Protein AF-A0A4R8LKY5-F1 (afdb_monomer_lite)

Secondary structure (DSSP, 8-state):
-GGGGS-HHHHHHHT-SHHHHHHHHHHHHHHHHH-S-SSHHHHHHHHHHHHHHHHHHHHHS--SS--HHHHHHHHHHHHHHHHHHHHHT--

pLDDT: mean 89.27, std 9.4, range [47.56, 97.88]

Radius of gyration: 20.77 Å; chains: 1; bounding box: 42×28×60 Å

Foldseek 3Di:
DVLVPADPLQSVLVVDCVVVVVLVVVLVVVCVVVVDDPDPVSSVVVSVVVVVVVVCCLVVHPPPDDCPSVVVVVVVVVVVVVVVVVVVVVD

Structure (mmCIF, N/CA/C/O backbone):
data_AF-A0A4R8LKY5-F1
#
_entry.id   AF-A0A4R8LKY5-F1
#
loop_
_atom_site.group_PDB
_atom_site.id
_atom_site.type_symbol
_atom_site.label_atom_id
_atom_site.label_alt_id
_atom_site.label_comp_id
_atom_site.label_asym_id
_atom_site.label_entity_id
_atom_site.label_seq_id
_atom_site.pdbx_PDB_ins_code
_atom_site.Cartn_x
_atom_site.Cartn_y
_atom_site.Cartn_z
_atom_site.occupancy
_atom_site.B_iso_or_equiv
_atom_site.auth_seq_id
_atom_site.auth_comp_id
_atom_site.auth_asym_id
_atom_site.auth_atom_id
_atom_site.pdbx_PDB_model_num
ATOM 1 N N . THR A 1 1 ? -21.382 -7.994 2.804 1.00 59.88 1 THR A N 1
ATOM 2 C CA . THR A 1 1 ? -21.803 -7.042 3.864 1.00 59.88 1 THR A CA 1
ATOM 3 C C . THR A 1 1 ? -20.743 -6.791 4.941 1.00 59.88 1 THR A C 1
ATOM 5 O O . THR A 1 1 ? -20.844 -5.783 5.625 1.00 59.88 1 THR A O 1
ATOM 8 N N . ALA A 1 2 ? -19.690 -7.619 5.063 1.00 78.69 2 ALA A N 1
ATOM 9 C CA . ALA A 1 2 ? -18.668 -7.524 6.122 1.00 78.69 2 ALA A CA 1
ATOM 10 C C . ALA A 1 2 ? -17.936 -6.166 6.230 1.00 78.69 2 ALA A C 1
ATOM 12 O O . ALA A 1 2 ? -17.674 -5.699 7.331 1.00 78.69 2 ALA A O 1
ATOM 13 N N . VAL A 1 3 ? -17.669 -5.488 5.106 1.00 83.25 3 VAL A N 1
ATOM 14 C CA . VAL A 1 3 ? -16.988 -4.175 5.096 1.00 83.25 3 VAL A CA 1
ATOM 15 C C . VAL A 1 3 ? -17.822 -3.081 5.777 1.00 83.25 3 VAL A C 1
ATOM 17 O O . VAL A 1 3 ? -17.263 -2.135 6.324 1.00 83.25 3 VAL A O 1
ATOM 20 N N . LEU A 1 4 ? -19.156 -3.199 5.780 1.00 87.50 4 LEU A N 1
ATOM 21 C CA . LEU A 1 4 ? -20.036 -2.171 6.342 1.00 87.50 4 LEU A CA 1
ATOM 22 C C . LEU A 1 4 ? -19.997 -2.105 7.873 1.00 87.50 4 LEU A C 1
ATOM 24 O O . LEU A 1 4 ? -20.321 -1.056 8.417 1.00 87.50 4 LEU A O 1
ATOM 28 N N . GLY A 1 5 ? -19.573 -3.180 8.544 1.00 88.00 5 GLY A N 1
ATOM 29 C CA . GLY A 1 5 ? -19.411 -3.213 9.999 1.00 88.00 5 GLY A CA 1
ATOM 30 C C . GLY A 1 5 ? -18.099 -2.604 10.502 1.00 88.00 5 GLY A C 1
ATOM 31 O O . GLY A 1 5 ? -17.907 -2.511 11.708 1.00 88.00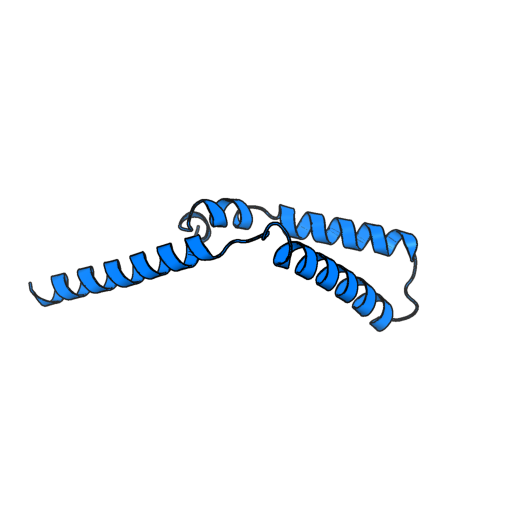 5 GLY A O 1
ATOM 32 N N . LEU A 1 6 ? -17.189 -2.207 9.605 1.00 90.06 6 LEU A N 1
ATOM 33 C CA . LEU A 1 6 ? -15.893 -1.642 9.979 1.00 90.06 6 LEU A CA 1
ATOM 34 C C . LEU A 1 6 ? -16.002 -0.165 10.396 1.00 90.06 6 LEU A C 1
ATOM 36 O O . LEU A 1 6 ? -16.887 0.548 9.912 1.00 90.06 6 LEU A O 1
ATOM 40 N N . PRO A 1 7 ? -15.049 0.338 11.204 1.00 91.50 7 PRO A N 1
ATOM 41 C CA . PRO A 1 7 ? -14.954 1.754 11.542 1.00 91.50 7 PRO A CA 1
ATOM 42 C C . PRO A 1 7 ? -14.918 2.648 10.309 1.00 91.50 7 PRO A C 1
ATOM 44 O O . PRO A 1 7 ? -14.261 2.335 9.312 1.00 91.50 7 PRO A O 1
ATOM 47 N N . GLU A 1 8 ? -15.559 3.812 10.409 1.00 88.88 8 GLU A N 1
ATOM 48 C CA . GLU A 1 8 ? -15.794 4.711 9.278 1.00 88.88 8 GLU A CA 1
ATOM 49 C C . GLU A 1 8 ? -14.528 5.057 8.485 1.00 88.88 8 GLU A C 1
ATOM 51 O O . GLU A 1 8 ? -14.527 5.012 7.253 1.00 88.88 8 GLU A O 1
ATOM 56 N N . LYS A 1 9 ? -13.427 5.351 9.190 1.00 88.00 9 LYS A N 1
ATOM 57 C CA . LYS A 1 9 ? -12.140 5.706 8.571 1.00 88.00 9 LYS A CA 1
ATOM 58 C C . LYS A 1 9 ? -11.618 4.609 7.633 1.00 88.00 9 LYS A C 1
ATOM 60 O O . LYS A 1 9 ? -11.097 4.921 6.566 1.00 88.00 9 LYS A O 1
ATOM 65 N N . ILE A 1 10 ? -11.794 3.343 8.002 1.00 90.94 10 ILE A N 1
ATOM 66 C CA . ILE A 1 10 ? -11.294 2.184 7.249 1.00 90.94 10 ILE A CA 1
ATOM 67 C C . ILE A 1 10 ? -12.305 1.741 6.205 1.00 90.94 10 ILE A C 1
ATOM 69 O O . ILE A 1 10 ? -11.950 1.496 5.053 1.00 90.94 10 ILE A O 1
ATOM 73 N N . ARG A 1 11 ? -13.586 1.736 6.576 1.00 91.88 11 ARG A N 1
ATOM 74 C CA . ARG A 1 11 ? -14.702 1.439 5.681 1.00 91.88 11 ARG A CA 1
ATOM 75 C C . ARG A 1 11 ? -14.673 2.310 4.428 1.00 91.88 11 ARG A C 1
ATOM 77 O O . ARG A 1 11 ? -14.822 1.784 3.331 1.00 91.88 11 ARG A O 1
ATOM 84 N N . ARG A 1 12 ? -14.424 3.620 4.563 1.00 89.50 12 ARG A N 1
ATOM 85 C CA . ARG A 1 12 ? -14.319 4.543 3.416 1.00 89.50 12 ARG A CA 1
ATOM 86 C C . ARG A 1 12 ? -13.237 4.141 2.416 1.00 89.50 12 ARG A C 1
ATOM 88 O O . ARG A 1 12 ? -13.443 4.315 1.222 1.00 89.50 12 ARG A O 1
ATOM 95 N N 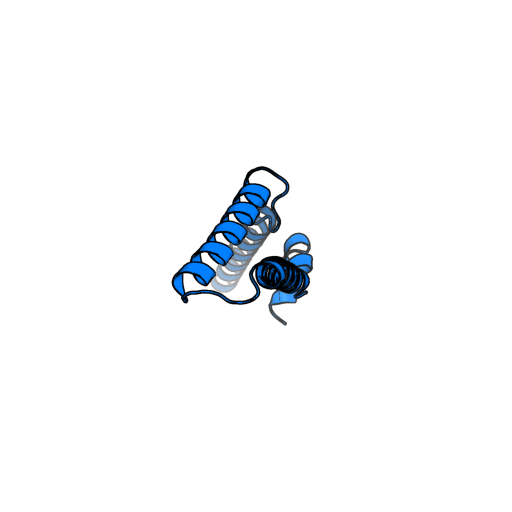. ARG A 1 13 ? -12.103 3.617 2.889 1.00 89.31 13 ARG A N 1
ATOM 96 C CA . ARG A 1 13 ? -10.992 3.185 2.028 1.00 89.31 13 ARG A CA 1
ATOM 97 C C . ARG A 1 13 ? -11.255 1.818 1.399 1.00 89.31 13 ARG A C 1
ATOM 99 O O . ARG A 1 13 ? -11.046 1.664 0.204 1.00 89.31 13 ARG A O 1
ATOM 106 N N . LEU A 1 14 ? -11.759 0.860 2.179 1.00 90.69 14 LEU A N 1
ATOM 107 C CA . LEU A 1 14 ? -11.966 -0.526 1.736 1.00 90.69 14 LEU A CA 1
ATOM 108 C C . LEU A 1 14 ? -13.252 -0.747 0.931 1.00 90.69 14 LEU A C 1
ATOM 110 O O . LEU A 1 14 ? -13.397 -1.768 0.269 1.00 90.69 14 LEU A O 1
ATOM 114 N N . ARG A 1 15 ? -14.203 0.191 0.976 1.00 91.00 15 ARG A N 1
ATOM 115 C CA . ARG A 1 15 ? -15.450 0.107 0.201 1.00 91.00 15 ARG A CA 1
ATOM 116 C C . ARG A 1 15 ? -15.234 0.300 -1.308 1.00 91.00 15 ARG A C 1
ATOM 118 O O . ARG A 1 15 ? -16.129 -0.036 -2.077 1.00 91.00 15 ARG A O 1
ATOM 125 N N . THR A 1 16 ? -14.099 0.853 -1.733 1.00 90.25 16 THR A N 1
ATOM 126 C CA . THR A 1 16 ? -13.826 1.210 -3.137 1.00 90.25 16 THR A CA 1
ATOM 127 C C . THR A 1 16 ? -12.539 0.572 -3.647 1.00 90.25 16 THR A C 1
ATOM 129 O O . THR A 1 16 ? -11.618 0.345 -2.867 1.00 90.25 16 THR A O 1
ATOM 132 N N . THR A 1 17 ? -12.426 0.392 -4.961 1.00 94.31 17 THR A N 1
ATOM 133 C CA . THR A 1 17 ? -11.226 -0.108 -5.656 1.00 94.31 17 THR A CA 1
ATOM 134 C C . THR A 1 17 ? -10.228 0.987 -6.050 1.00 94.31 17 THR A C 1
ATOM 136 O O . THR A 1 17 ? -9.145 0.675 -6.540 1.00 94.31 17 THR A O 1
ATOM 139 N N . ASN A 1 18 ? -10.520 2.257 -5.742 1.00 92.00 18 ASN A N 1
ATOM 140 C CA . ASN A 1 18 ? -9.733 3.439 -6.126 1.00 92.00 18 ASN A CA 1
ATOM 141 C C . ASN A 1 18 ? -8.227 3.364 -5.800 1.00 92.00 18 ASN A C 1
ATOM 143 O O . ASN A 1 18 ? -7.425 4.076 -6.404 1.00 92.00 18 ASN A O 1
ATOM 147 N N . GLY A 1 19 ? -7.830 2.610 -4.770 1.00 92.06 19 GLY A N 1
ATOM 148 C CA . GLY A 1 19 ? -6.417 2.402 -4.431 1.00 92.06 19 GLY A CA 1
ATOM 149 C C . GLY A 1 19 ? -5.706 1.513 -5.445 1.00 92.06 19 GLY A C 1
ATOM 150 O O . GLY A 1 19 ? -4.666 1.888 -5.978 1.00 92.06 19 GLY A O 1
ATOM 151 N N . VAL A 1 20 ? -6.316 0.366 -5.741 1.00 94.00 20 VAL A N 1
ATOM 152 C CA . VAL A 1 20 ? -5.809 -0.623 -6.699 1.00 94.00 20 VAL A CA 1
ATOM 153 C C . VAL A 1 20 ? -5.843 -0.066 -8.120 1.00 94.00 20 VAL A C 1
ATOM 155 O O . VAL A 1 20 ? -4.893 -0.251 -8.870 1.00 94.00 20 VAL A O 1
ATOM 158 N N . GLU A 1 21 ? -6.896 0.666 -8.480 1.00 96.81 21 GLU A N 1
ATOM 159 C CA . GLU A 1 21 ? -7.007 1.318 -9.790 1.00 96.81 21 GLU A CA 1
ATOM 160 C C . GLU A 1 21 ? -5.881 2.330 -10.014 1.00 96.81 21 GLU A C 1
ATOM 162 O O . GLU A 1 21 ? -5.186 2.241 -11.021 1.00 96.81 21 GLU A O 1
ATOM 167 N N . ARG A 1 22 ? -5.606 3.204 -9.035 1.00 95.06 22 ARG A N 1
ATOM 168 C CA . ARG A 1 22 ? -4.488 4.160 -9.110 1.00 95.06 22 ARG A CA 1
ATOM 169 C C . ARG A 1 22 ? -3.129 3.464 -9.214 1.00 95.06 22 ARG A C 1
ATOM 171 O O . ARG A 1 22 ? -2.268 3.918 -9.961 1.00 95.06 22 ARG A O 1
ATOM 178 N N . LEU A 1 23 ? -2.925 2.372 -8.472 1.00 95.69 23 LEU A N 1
ATOM 179 C CA . LEU A 1 23 ? -1.701 1.574 -8.581 1.00 95.69 23 LEU A CA 1
ATOM 180 C C . LEU A 1 23 ? -1.555 0.987 -9.993 1.00 95.69 23 LEU A C 1
ATOM 182 O O . LEU A 1 23 ? -0.497 1.110 -10.603 1.00 95.69 23 LEU A O 1
ATOM 186 N N . ASN A 1 24 ? -2.623 0.397 -10.532 1.00 96.88 24 ASN A N 1
ATOM 187 C CA . ASN A 1 24 ? -2.630 -0.168 -11.880 1.00 96.88 24 ASN A CA 1
ATOM 188 C C . ASN A 1 24 ? -2.385 0.900 -12.954 1.00 96.88 24 ASN A C 1
ATOM 190 O O . ASN A 1 24 ? -1.671 0.640 -13.921 1.00 96.88 24 ASN A O 1
ATOM 194 N N . GLU A 1 25 ? -2.947 2.096 -12.793 1.00 97.56 25 GLU A N 1
ATOM 195 C CA . GLU A 1 25 ? -2.687 3.233 -13.677 1.00 97.56 25 GLU A CA 1
ATOM 196 C C . GLU A 1 25 ? -1.209 3.636 -13.668 1.00 97.56 25 GLU A C 1
ATOM 198 O O . GLU A 1 25 ? -0.628 3.815 -14.738 1.00 97.56 25 GLU A O 1
ATOM 203 N N . GLU A 1 26 ? -0.567 3.711 -12.497 1.00 96.88 26 GLU A N 1
ATOM 204 C CA . GLU A 1 26 ? 0.854 4.070 -12.411 1.00 96.88 26 GLU A CA 1
ATOM 205 C C . GLU A 1 26 ? 1.763 2.972 -12.984 1.00 96.88 26 GLU A C 1
ATOM 207 O O . GLU A 1 26 ? 2.719 3.278 -13.701 1.00 96.88 26 GLU A O 1
ATOM 212 N N . ILE A 1 27 ? 1.428 1.694 -12.765 1.00 96.06 27 ILE A N 1
ATOM 213 C CA . ILE A 1 27 ? 2.107 0.565 -13.422 1.00 96.06 27 ILE A CA 1
ATOM 214 C C . ILE A 1 27 ? 2.016 0.719 -14.945 1.00 96.06 27 ILE A C 1
ATOM 216 O O . ILE A 1 27 ? 3.044 0.695 -15.621 1.00 96.06 27 ILE A O 1
ATOM 220 N N . ARG A 1 28 ? 0.813 0.953 -15.490 1.00 95.88 28 ARG A N 1
ATOM 221 C CA . ARG A 1 28 ? 0.603 1.141 -16.937 1.00 95.88 28 ARG A CA 1
ATOM 222 C C . ARG A 1 28 ? 1.328 2.373 -17.477 1.00 95.88 28 ARG A C 1
ATOM 224 O O . ARG A 1 28 ? 1.836 2.344 -18.598 1.00 95.88 28 ARG A O 1
ATOM 231 N N . ARG A 1 29 ? 1.406 3.458 -16.699 1.00 96.88 29 ARG A N 1
ATOM 232 C CA . ARG A 1 29 ? 2.144 4.672 -17.075 1.00 96.88 29 ARG A CA 1
ATOM 233 C C . ARG A 1 29 ? 3.637 4.385 -17.232 1.00 96.88 29 ARG A C 1
ATOM 235 O O . ARG A 1 29 ? 4.224 4.796 -18.232 1.00 96.88 29 ARG A O 1
ATOM 242 N N . ARG A 1 30 ? 4.239 3.658 -16.284 1.00 95.44 30 ARG A N 1
ATOM 243 C CA . ARG A 1 30 ? 5.666 3.285 -16.322 1.00 95.44 30 ARG A CA 1
ATOM 244 C C . ARG A 1 30 ? 5.958 2.227 -17.389 1.00 95.44 30 ARG A C 1
ATOM 246 O O . ARG A 1 30 ? 6.953 2.337 -18.103 1.00 95.44 30 ARG A O 1
ATOM 253 N N . GLU A 1 31 ? 5.060 1.261 -17.564 1.00 95.06 31 GLU A N 1
ATOM 254 C CA . GLU A 1 31 ? 5.111 0.268 -18.645 1.00 95.06 31 GLU A CA 1
ATOM 255 C C . GLU A 1 31 ? 5.144 0.936 -20.028 1.00 95.06 31 GLU A C 1
ATOM 257 O O . GLU A 1 31 ? 5.969 0.581 -20.871 1.00 95.06 31 GLU A O 1
ATOM 262 N N . ARG A 1 32 ? 4.291 1.946 -20.255 1.00 95.31 32 ARG A N 1
ATOM 263 C CA . ARG A 1 32 ? 4.164 2.625 -21.555 1.00 95.31 32 ARG A CA 1
ATOM 264 C C . ARG A 1 32 ? 5.477 3.240 -22.05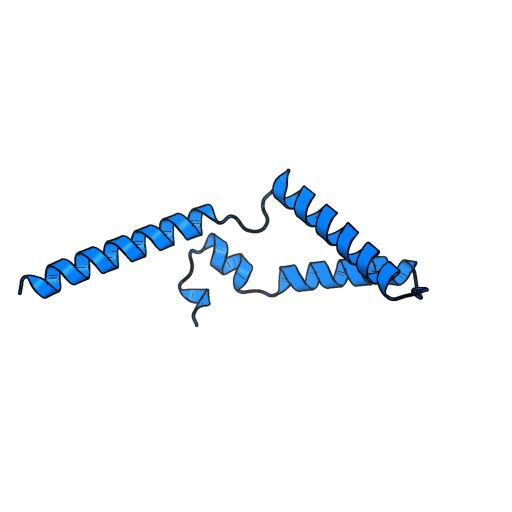0 1.00 95.31 32 ARG A C 1
ATOM 266 O O . ARG A 1 32 ? 5.688 3.313 -23.258 1.00 95.31 32 ARG A O 1
ATOM 273 N N . VAL A 1 33 ? 6.357 3.664 -21.142 1.00 94.88 33 VAL A N 1
ATOM 274 C CA . VAL A 1 33 ? 7.685 4.205 -21.484 1.00 94.88 33 VAL A CA 1
ATOM 275 C C . VAL A 1 33 ? 8.637 3.095 -21.942 1.00 94.88 33 VAL A C 1
ATOM 277 O O . VAL A 1 33 ? 9.389 3.280 -22.898 1.00 94.88 33 VAL A O 1
ATOM 280 N N . ILE A 1 34 ? 8.579 1.929 -21.295 1.00 92.25 34 ILE A N 1
ATOM 281 C CA . ILE A 1 34 ? 9.457 0.781 -21.567 1.00 92.25 34 ILE A CA 1
ATOM 282 C C . ILE A 1 34 ? 9.054 0.068 -22.864 1.00 92.25 34 ILE A C 1
ATOM 284 O O . ILE A 1 34 ? 9.925 -0.395 -23.599 1.00 92.25 34 ILE A O 1
ATOM 288 N N . ARG A 1 35 ? 7.751 0.034 -23.182 1.00 91.38 35 ARG A N 1
ATOM 289 C CA . ARG A 1 35 ? 7.128 -0.622 -24.351 1.00 91.38 35 ARG A CA 1
ATOM 290 C C . ARG A 1 35 ? 7.237 -2.150 -24.364 1.00 91.38 35 ARG A C 1
ATOM 292 O O . ARG A 1 35 ? 6.219 -2.807 -24.541 1.00 91.38 35 ARG A O 1
ATOM 299 N N . ILE A 1 36 ? 8.434 -2.718 -24.198 1.00 92.62 36 ILE A N 1
ATOM 300 C CA . ILE A 1 36 ? 8.682 -4.169 -24.188 1.00 92.62 36 ILE A CA 1
ATOM 301 C C . ILE A 1 36 ? 9.752 -4.491 -23.140 1.00 92.62 36 ILE A C 1
ATOM 303 O O . ILE A 1 36 ? 10.835 -3.909 -23.147 1.00 92.62 36 ILE A O 1
ATOM 307 N N . PHE A 1 37 ? 9.476 -5.452 -22.258 1.00 94.31 37 PHE A N 1
ATOM 308 C CA . PHE A 1 37 ? 10.465 -5.945 -21.299 1.00 94.31 37 PHE A CA 1
ATOM 309 C C . PHE A 1 37 ? 11.337 -7.040 -21.911 1.00 94.31 37 PHE A C 1
ATOM 311 O O . PHE A 1 37 ? 10.835 -7.965 -22.543 1.00 94.31 37 PHE A O 1
ATOM 318 N N . SER A 1 38 ? 12.643 -6.981 -21.650 1.00 92.50 38 SER A N 1
ATOM 319 C CA . SER A 1 38 ? 13.604 -7.988 -22.123 1.00 92.50 38 SER A CA 1
ATOM 320 C C . SER A 1 38 ? 13.452 -9.350 -21.434 1.00 92.50 38 SER A C 1
ATOM 322 O O . SER A 1 38 ? 13.864 -10.364 -21.984 1.00 92.50 38 SER A O 1
ATOM 324 N N . ASN A 1 39 ? 12.909 -9.378 -20.211 1.00 95.38 39 ASN A N 1
ATOM 325 C CA . ASN A 1 39 ? 12.589 -10.588 -19.451 1.00 95.38 39 ASN A CA 1
ATOM 326 C C . ASN A 1 39 ? 11.612 -10.266 -18.304 1.00 95.38 39 ASN A C 1
ATOM 328 O O . ASN A 1 39 ? 11.363 -9.099 -17.984 1.00 95.38 39 ASN A O 1
ATOM 332 N N . ARG A 1 40 ? 11.086 -11.315 -17.661 1.00 96.75 40 ARG A N 1
ATOM 333 C CA . ARG A 1 40 ? 10.144 -11.207 -16.537 1.00 96.75 40 ARG A CA 1
ATOM 334 C C . ARG A 1 40 ? 10.743 -10.493 -15.320 1.00 96.75 40 ARG A C 1
ATOM 336 O O . ARG A 1 40 ? 10.059 -9.688 -14.696 1.00 96.75 40 ARG A O 1
ATOM 343 N N . GLU A 1 41 ? 12.016 -10.733 -15.016 1.00 97.81 41 GLU A N 1
ATOM 344 C CA . GLU A 1 41 ? 12.702 -10.131 -13.863 1.00 97.81 41 GLU A CA 1
ATOM 345 C C . GLU A 1 41 ? 12.809 -8.605 -13.969 1.00 97.81 41 GLU A C 1
ATOM 347 O O . GLU A 1 41 ? 12.722 -7.897 -12.969 1.00 97.81 41 GLU A O 1
ATOM 352 N N . SER A 1 42 ? 12.959 -8.061 -15.178 1.00 95.62 42 SER A N 1
ATOM 353 C CA . SER A 1 42 ? 12.915 -6.612 -15.410 1.00 95.62 42 SER A CA 1
ATOM 354 C C . SER A 1 42 ? 11.549 -6.011 -15.065 1.00 95.62 42 SER A C 1
ATOM 356 O O . SER A 1 42 ? 11.495 -4.937 -14.468 1.00 95.62 42 SER A O 1
ATOM 358 N N . ALA A 1 43 ? 10.452 -6.706 -15.384 1.00 95.56 43 ALA A N 1
ATOM 359 C CA . ALA A 1 43 ? 9.105 -6.256 -15.032 1.00 95.56 43 ALA A CA 1
ATOM 360 C C . ALA A 1 43 ? 8.864 -6.318 -13.515 1.00 95.56 43 ALA A C 1
ATOM 362 O O . ALA A 1 43 ? 8.343 -5.367 -12.934 1.00 95.56 43 ALA A O 1
ATOM 363 N N . ILE A 1 44 ? 9.308 -7.396 -12.860 1.00 97.19 44 ILE A N 1
ATOM 364 C CA . ILE A 1 44 ? 9.217 -7.541 -11.398 1.00 97.19 44 ILE A CA 1
ATOM 365 C C . ILE A 1 44 ? 9.985 -6.423 -10.699 1.00 97.19 44 ILE A C 1
ATOM 367 O O . ILE A 1 44 ? 9.453 -5.814 -9.776 1.00 97.19 44 ILE A O 1
ATOM 371 N N . ARG A 1 45 ? 11.199 -6.101 -11.162 1.00 96.88 45 ARG A N 1
ATOM 372 C CA . ARG A 1 45 ? 12.001 -5.009 -10.593 1.00 96.88 45 ARG A CA 1
ATOM 373 C C . ARG A 1 45 ? 11.318 -3.650 -10.716 1.00 96.88 45 ARG A C 1
ATOM 375 O O . ARG A 1 45 ? 11.348 -2.889 -9.757 1.00 96.88 45 ARG A O 1
ATOM 382 N N . LEU A 1 46 ? 10.672 -3.356 -11.847 1.00 95.88 46 LEU A N 1
ATOM 383 C CA . LEU A 1 46 ? 9.918 -2.109 -12.011 1.00 95.88 46 LEU A CA 1
ATOM 384 C C . LEU A 1 46 ? 8.758 -2.015 -11.016 1.00 95.88 46 LEU A C 1
ATOM 386 O O . LEU A 1 46 ? 8.595 -0.995 -10.348 1.00 95.88 46 LEU A O 1
ATOM 390 N N . ILE A 1 47 ? 7.947 -3.073 -10.941 1.00 96.56 47 ILE A N 1
ATOM 391 C CA . ILE A 1 47 ? 6.786 -3.108 -10.050 1.00 96.56 47 ILE A CA 1
ATOM 392 C C . ILE A 1 47 ? 7.256 -3.034 -8.595 1.00 96.56 47 ILE A C 1
ATOM 394 O O . ILE A 1 47 ? 6.720 -2.246 -7.827 1.00 96.56 47 ILE A O 1
ATOM 398 N N . GLY A 1 48 ? 8.296 -3.789 -8.234 1.00 97.88 48 GLY A N 1
ATOM 399 C CA . GLY A 1 48 ? 8.903 -3.760 -6.906 1.00 97.88 48 GLY A CA 1
ATOM 400 C C . GLY A 1 48 ? 9.397 -2.367 -6.523 1.00 97.88 48 GLY A C 1
ATOM 401 O O . GLY A 1 48 ? 9.043 -1.878 -5.457 1.00 97.88 48 GLY A O 1
ATOM 402 N N . ALA A 1 49 ? 10.124 -1.690 -7.414 1.00 97.50 49 ALA A N 1
ATOM 403 C CA . ALA A 1 49 ? 10.591 -0.325 -7.176 1.00 97.50 49 ALA A CA 1
ATOM 404 C C . ALA A 1 49 ? 9.430 0.665 -6.969 1.00 97.50 49 ALA A C 1
ATOM 406 O O . ALA A 1 49 ? 9.483 1.483 -6.055 1.00 97.50 49 ALA A O 1
ATOM 407 N N . LEU A 1 50 ? 8.357 0.568 -7.765 1.00 96.75 50 LEU A N 1
ATOM 408 C CA . LEU A 1 50 ? 7.155 1.390 -7.575 1.00 96.75 50 LEU A CA 1
ATOM 409 C C . LEU A 1 50 ? 6.477 1.111 -6.224 1.00 96.75 50 LEU A C 1
ATOM 411 O O . LEU A 1 50 ? 6.042 2.039 -5.550 1.00 96.75 50 LEU A O 1
ATOM 415 N N . LEU A 1 51 ? 6.373 -0.156 -5.823 1.00 96.62 51 LEU A N 1
ATOM 416 C CA . LEU A 1 51 ? 5.774 -0.518 -4.539 1.00 96.62 51 LEU A CA 1
ATOM 417 C C . LEU A 1 51 ? 6.606 -0.004 -3.360 1.00 96.62 51 LEU A C 1
ATOM 419 O O . LEU A 1 51 ? 6.023 0.479 -2.396 1.00 96.62 51 LEU A O 1
ATOM 423 N N . MET A 1 52 ? 7.938 -0.053 -3.457 1.00 97.12 52 MET A N 1
ATOM 424 C CA . MET A 1 52 ? 8.835 0.516 -2.445 1.00 97.12 52 MET A CA 1
ATOM 425 C C . MET A 1 52 ? 8.662 2.034 -2.320 1.00 97.12 52 MET A C 1
ATOM 427 O O . MET A 1 52 ? 8.560 2.542 -1.211 1.00 97.12 52 MET A O 1
ATOM 431 N N . GLU A 1 53 ? 8.555 2.752 -3.440 1.00 95.38 53 GLU A N 1
ATOM 432 C CA . GLU A 1 53 ? 8.304 4.200 -3.450 1.00 95.38 53 GLU A CA 1
ATOM 433 C C . GLU A 1 53 ? 6.960 4.554 -2.785 1.00 95.38 53 GLU A C 1
ATOM 435 O O . GLU A 1 53 ? 6.861 5.504 -2.007 1.00 95.38 53 GLU A O 1
ATOM 440 N N . ILE A 1 54 ? 5.915 3.766 -3.057 1.00 94.88 54 ILE A N 1
ATOM 441 C CA . ILE A 1 54 ? 4.598 3.939 -2.432 1.00 94.88 54 ILE A CA 1
ATOM 442 C C . ILE A 1 54 ? 4.660 3.654 -0.927 1.00 94.88 54 ILE A C 1
ATOM 444 O O . ILE A 1 54 ? 4.085 4.411 -0.142 1.00 94.88 54 ILE A O 1
ATOM 448 N N . ASP A 1 55 ? 5.338 2.578 -0.527 1.00 94.31 55 ASP A N 1
ATOM 449 C CA . ASP A 1 55 ? 5.508 2.204 0.877 1.00 94.31 55 ASP A CA 1
ATOM 450 C C . ASP A 1 55 ? 6.252 3.291 1.662 1.00 94.31 55 ASP A C 1
ATOM 452 O O . ASP A 1 55 ? 5.790 3.726 2.721 1.00 94.31 55 ASP A O 1
ATOM 456 N N . GLU A 1 56 ? 7.338 3.820 1.098 1.00 95.25 56 GLU A N 1
ATOM 457 C CA . GLU A 1 56 ? 8.090 4.928 1.682 1.00 95.25 56 GLU A CA 1
ATOM 458 C C . GLU A 1 56 ? 7.214 6.179 1.824 1.00 95.25 56 GLU A C 1
ATOM 460 O O . GLU A 1 56 ? 7.171 6.788 2.898 1.00 95.25 56 GLU A O 1
ATOM 465 N N . ALA A 1 57 ? 6.440 6.532 0.792 1.00 93.62 57 ALA A N 1
ATOM 466 C CA . ALA A 1 57 ? 5.531 7.676 0.832 1.00 93.62 57 ALA A CA 1
ATOM 467 C C . ALA A 1 57 ? 4.431 7.525 1.899 1.00 93.62 57 ALA A C 1
ATOM 469 O O . ALA A 1 57 ? 4.028 8.506 2.533 1.00 93.62 57 ALA A O 1
ATOM 470 N N . TRP A 1 58 ? 3.925 6.308 2.115 1.00 92.06 58 TRP A N 1
ATOM 471 C CA . TRP A 1 58 ? 2.918 6.036 3.143 1.00 92.06 58 TRP A CA 1
ATOM 472 C C . TRP A 1 58 ? 3.502 5.991 4.551 1.00 92.06 58 TRP A C 1
ATOM 474 O O . TRP A 1 58 ? 2.798 6.354 5.495 1.00 92.06 58 TRP A O 1
ATOM 484 N N . THR A 1 59 ? 4.757 5.569 4.688 1.00 89.94 59 THR A N 1
ATOM 485 C CA . THR A 1 59 ? 5.453 5.450 5.974 1.00 89.94 59 THR A CA 1
ATOM 486 C C . THR A 1 59 ? 5.955 6.803 6.474 1.00 89.94 59 THR A C 1
ATOM 488 O O . THR A 1 59 ? 5.805 7.117 7.653 1.00 89.94 59 THR A O 1
ATOM 491 N N . THR A 1 60 ? 6.514 7.624 5.585 1.00 91.44 60 THR A N 1
ATOM 492 C CA . THR A 1 60 ? 7.093 8.937 5.929 1.00 91.44 60 THR A CA 1
ATOM 493 C C . THR A 1 60 ? 6.078 10.078 5.871 1.00 91.44 60 THR A C 1
ATOM 495 O O . THR A 1 60 ? 6.212 11.069 6.587 1.00 91.44 60 THR A O 1
ATOM 498 N N . GLY A 1 61 ? 5.056 9.94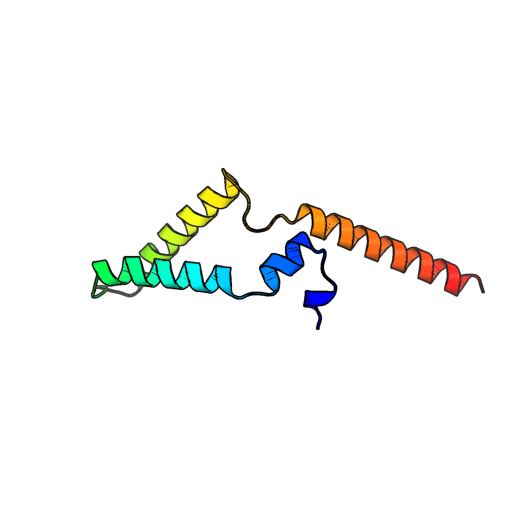7 5.021 1.00 88.88 61 GLY A N 1
ATOM 499 C CA . GLY A 1 61 ? 4.035 10.960 4.795 1.00 88.88 61 GLY A CA 1
ATOM 500 C C . GLY A 1 61 ? 2.685 10.603 5.415 1.00 88.88 61 GLY A C 1
ATOM 501 O O . GLY A 1 61 ? 2.561 10.150 6.553 1.00 88.88 61 GLY A O 1
ATOM 502 N N . ARG A 1 62 ? 1.611 10.842 4.656 1.00 84.88 62 ARG A N 1
ATOM 503 C CA . ARG A 1 62 ? 0.253 10.524 5.102 1.00 84.88 62 ARG A CA 1
ATOM 504 C C . ARG A 1 62 ? -0.048 9.048 4.848 1.00 84.88 62 ARG A C 1
ATOM 506 O O . ARG A 1 62 ? -0.312 8.668 3.707 1.00 84.88 62 ARG A O 1
ATOM 513 N N . ARG A 1 63 ? -0.128 8.258 5.925 1.00 88.50 63 ARG A N 1
ATOM 514 C CA . ARG A 1 63 ? -0.558 6.849 5.889 1.00 88.50 63 ARG A CA 1
ATOM 515 C C . ARG A 1 63 ? -1.842 6.682 5.073 1.00 88.50 63 ARG A C 1
ATOM 517 O O . ARG A 1 63 ? -2.864 7.316 5.357 1.00 88.50 63 ARG A O 1
ATOM 524 N N . TYR A 1 64 ? -1.796 5.818 4.060 1.00 87.06 64 TYR A N 1
ATOM 525 C CA . TYR A 1 64 ? -2.954 5.532 3.211 1.00 87.06 64 TYR A CA 1
ATOM 526 C C . TYR A 1 64 ? -4.073 4.820 3.980 1.00 87.06 64 TYR A C 1
ATOM 528 O O . TYR A 1 64 ? -5.248 5.195 3.865 1.00 87.06 64 TYR A O 1
ATOM 536 N N . LEU A 1 65 ? -3.691 3.842 4.806 1.00 89.00 65 LEU A N 1
ATOM 537 C CA . LEU A 1 65 ? -4.569 3.118 5.714 1.00 89.00 65 LEU A CA 1
ATOM 538 C C . LEU A 1 65 ? -4.034 3.243 7.143 1.00 89.00 65 LEU A C 1
ATOM 540 O O . LEU A 1 65 ? -2.975 2.717 7.469 1.00 89.00 65 LEU A O 1
ATOM 544 N N . ASP A 1 66 ? -4.774 3.955 7.987 1.00 88.44 66 ASP A N 1
ATOM 545 C CA . ASP A 1 66 ? -4.467 4.073 9.409 1.00 88.44 66 ASP A CA 1
ATOM 546 C C . ASP A 1 66 ? -5.255 3.026 10.201 1.00 88.44 66 ASP A C 1
ATOM 548 O O . ASP A 1 66 ? -6.491 3.029 10.197 1.00 88.44 66 ASP A O 1
ATOM 552 N N . MET A 1 67 ? -4.529 2.127 10.860 1.00 90.88 67 MET A N 1
ATOM 553 C CA . MET A 1 67 ? -5.095 0.985 11.574 1.00 90.88 67 MET A CA 1
ATOM 554 C C . MET A 1 67 ? -5.431 1.286 13.036 1.00 90.88 67 MET A C 1
ATOM 556 O O . MET A 1 67 ? -6.061 0.458 13.682 1.00 90.88 67 MET A O 1
ATOM 560 N N . GLU A 1 68 ? -5.094 2.460 13.569 1.00 91.25 68 GLU A N 1
ATOM 561 C CA . GLU A 1 68 ? -5.366 2.799 14.974 1.00 91.25 68 GLU A CA 1
ATOM 562 C C . GLU A 1 68 ? -6.864 2.677 15.317 1.00 91.25 68 GLU A C 1
ATOM 564 O O . GLU A 1 68 ? -7.256 2.004 16.270 1.00 91.25 68 GLU A O 1
ATOM 569 N N . ALA A 1 69 ? -7.726 3.223 14.453 1.00 89.69 69 ALA A N 1
ATOM 570 C CA . ALA A 1 69 ? -9.177 3.125 14.610 1.00 89.69 69 ALA A CA 1
ATOM 571 C C . ALA A 1 69 ? -9.702 1.684 14.479 1.00 89.69 69 ALA A C 1
ATOM 573 O O . ALA A 1 69 ? -10.737 1.357 15.061 1.00 89.69 69 ALA A O 1
ATOM 574 N N . TYR A 1 70 ? -9.015 0.824 13.715 1.00 91.88 70 TYR A N 1
ATOM 575 C CA . TYR A 1 70 ? -9.361 -0.596 13.627 1.00 91.88 70 TYR A CA 1
ATOM 576 C C . TYR A 1 70 ? -9.139 -1.290 14.959 1.00 91.88 70 TYR A C 1
ATOM 578 O O . TYR A 1 70 ? -10.023 -2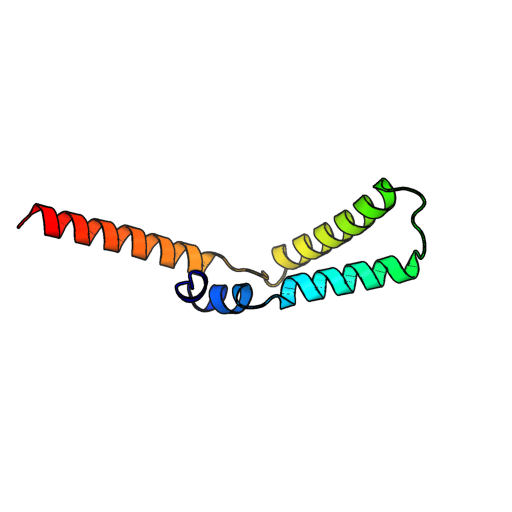.000 15.433 1.00 91.88 70 TYR A O 1
ATOM 586 N N . TRP A 1 71 ? -7.949 -1.105 15.531 1.00 93.88 71 TRP A N 1
ATOM 587 C CA . TRP A 1 71 ? -7.528 -1.814 16.729 1.00 93.88 71 TRP A CA 1
ATOM 588 C C . TRP A 1 71 ? -8.384 -1.416 17.925 1.00 93.88 71 TRP A C 1
ATOM 590 O O . TRP A 1 71 ? -8.941 -2.297 18.575 1.00 93.88 71 TRP A O 1
ATOM 600 N N . ALA A 1 72 ? -8.649 -0.118 18.097 1.00 92.12 72 ALA A N 1
ATOM 601 C CA . ALA A 1 72 ? -9.568 0.364 19.127 1.00 92.12 72 ALA A CA 1
ATOM 602 C C . ALA A 1 72 ? -10.982 -0.243 18.988 1.00 92.12 72 ALA A C 1
ATOM 604 O O . ALA A 1 72 ? -11.582 -0.695 19.963 1.00 92.12 72 ALA A O 1
ATOM 605 N N . TRP A 1 73 ? -11.518 -0.316 17.765 1.00 91.88 73 TRP A N 1
ATOM 606 C CA . TRP A 1 73 ? -12.819 -0.948 17.509 1.00 91.88 73 TRP A CA 1
ATOM 607 C C . TRP A 1 73 ? -12.807 -2.466 17.745 1.00 91.88 73 TRP A C 1
ATOM 609 O O . TRP A 1 73 ? -13.785 -3.035 18.236 1.00 91.88 73 TRP A O 1
ATOM 619 N N . ARG A 1 74 ? -11.709 -3.148 17.408 1.00 92.56 74 ARG A N 1
ATOM 620 C CA . ARG A 1 74 ? -11.529 -4.586 17.658 1.00 92.56 74 ARG A CA 1
ATOM 621 C C . ARG A 1 74 ? -11.509 -4.898 19.150 1.00 92.56 74 ARG A C 1
ATOM 623 O O . ARG A 1 74 ? -12.170 -5.845 19.565 1.00 92.56 74 ARG A O 1
ATOM 630 N N . GLU A 1 75 ? -10.789 -4.106 19.937 1.00 92.50 75 GLU A N 1
ATOM 631 C CA . GLU A 1 75 ? -10.711 -4.253 21.393 1.00 92.50 75 GLU A CA 1
ATOM 632 C C . GLU A 1 75 ? -12.072 -4.027 22.056 1.00 92.50 75 GLU A C 1
ATOM 634 O O . GLU A 1 75 ? -12.499 -4.837 22.876 1.00 92.50 75 GLU A O 1
ATOM 639 N N . GLN A 1 76 ? -12.817 -2.999 21.636 1.00 90.00 76 GLN A N 1
ATOM 640 C CA . GLN A 1 76 ? -14.178 -2.753 22.130 1.00 90.00 76 GLN A CA 1
ATOM 641 C C . GLN A 1 76 ? -15.119 -3.937 21.879 1.00 90.00 76 GLN A C 1
ATOM 643 O O . GLN A 1 76 ? -15.912 -4.290 22.751 1.00 90.00 76 GLN A O 1
ATOM 648 N N . GLN A 1 77 ? -15.021 -4.578 20.712 1.00 87.50 77 GLN A N 1
ATOM 649 C CA . GLN A 1 77 ? -15.831 -5.759 20.407 1.00 87.50 77 GLN A CA 1
ATOM 650 C C . GLN A 1 77 ? -15.420 -6.999 21.201 1.00 87.50 77 GLN A C 1
ATOM 652 O O . GLN A 1 77 ? -16.274 -7.805 21.564 1.00 87.50 77 GLN A O 1
ATOM 657 N N . ALA A 1 78 ? -14.125 -7.170 21.477 1.00 87.44 78 ALA A N 1
ATOM 658 C CA . ALA A 1 78 ? -13.656 -8.258 22.329 1.00 87.44 78 ALA A CA 1
ATOM 659 C C . ALA A 1 78 ? -14.180 -8.090 23.766 1.00 87.44 78 ALA A C 1
ATOM 661 O O . ALA A 1 78 ? -14.706 -9.041 24.349 1.00 87.44 78 ALA A O 1
ATOM 662 N N . SER A 1 79 ? -14.125 -6.863 24.291 1.00 85.25 79 SER A N 1
ATOM 663 C CA . SER A 1 79 ? -14.635 -6.515 25.620 1.00 85.25 79 SER A CA 1
ATOM 664 C C . SER A 1 79 ? -16.154 -6.676 25.727 1.00 85.25 79 SER A C 1
ATOM 666 O O . SER A 1 79 ? -16.643 -7.262 26.692 1.00 85.25 79 SER A O 1
ATOM 668 N N . SER A 1 80 ? -16.925 -6.230 24.727 1.00 81.31 80 SER A N 1
ATOM 669 C CA . SER A 1 80 ? -18.388 -6.383 24.733 1.00 81.31 80 SER A CA 1
ATOM 670 C C . SER A 1 80 ? -18.825 -7.850 24.653 1.00 81.31 80 SER A C 1
ATOM 672 O O . SER A 1 80 ? -19.760 -8.254 25.349 1.00 81.31 80 SER A O 1
ATOM 674 N N . ALA A 1 81 ? -18.106 -8.677 23.889 1.00 79.56 81 ALA A N 1
ATOM 675 C CA . ALA A 1 81 ? -18.337 -10.117 23.839 1.00 79.56 81 ALA A CA 1
ATOM 676 C C . ALA A 1 81 ? -18.026 -10.814 25.176 1.00 79.56 81 ALA A C 1
ATOM 678 O O . ALA A 1 81 ? -18.695 -11.786 25.533 1.00 79.56 81 ALA A O 1
ATOM 679 N N . GLN A 1 82 ? -17.034 -10.334 25.932 1.00 74.44 82 GLN A N 1
ATOM 680 C CA . GLN A 1 82 ? -16.689 -10.888 27.243 1.00 74.44 82 GLN A CA 1
ATOM 681 C C . GLN A 1 82 ? -17.731 -10.523 28.308 1.00 74.44 82 GLN A C 1
ATOM 683 O O . GLN A 1 82 ? -18.180 -11.401 29.046 1.00 74.44 82 GLN A O 1
ATOM 688 N N . THR A 1 83 ? -18.196 -9.270 28.327 1.00 74.62 83 THR A N 1
ATOM 689 C CA . THR A 1 83 ? -19.279 -8.818 29.216 1.00 74.62 83 THR A CA 1
ATOM 690 C C . THR A 1 83 ? -20.580 -9.582 28.963 1.00 74.62 83 THR A C 1
ATOM 692 O O . THR A 1 83 ? -21.227 -10.025 29.912 1.00 74.62 83 THR A O 1
ATOM 695 N N . ALA A 1 84 ? -20.937 -9.811 27.694 1.00 73.50 84 ALA A N 1
ATOM 696 C CA . ALA A 1 84 ? -22.129 -10.577 27.334 1.00 73.50 84 ALA A CA 1
ATOM 697 C C . ALA A 1 84 ? -22.077 -12.027 27.853 1.00 73.50 84 ALA A C 1
ATOM 699 O O . ALA A 1 84 ? -23.063 -12.512 28.403 1.00 73.50 84 ALA A O 1
ATOM 700 N N . LYS A 1 85 ? -20.915 -12.694 27.758 1.00 72.25 85 LYS A N 1
ATOM 701 C CA . LYS A 1 85 ? -20.722 -14.069 28.258 1.00 72.25 85 LYS A CA 1
ATOM 702 C C . LYS A 1 85 ? -20.867 -14.181 29.775 1.00 72.25 85 LYS A C 1
ATOM 704 O O . LYS A 1 85 ? -21.485 -15.127 30.258 1.00 72.25 85 LYS A O 1
ATOM 709 N N . VAL A 1 86 ? -20.318 -13.225 30.528 1.00 74.56 86 VAL A N 1
ATOM 710 C CA . VAL A 1 86 ? -20.419 -13.205 31.999 1.00 74.56 86 VAL A CA 1
ATOM 711 C C . VAL A 1 86 ? -21.869 -13.026 32.449 1.00 74.56 86 VAL A C 1
ATOM 713 O O . VAL A 1 86 ? -22.282 -13.647 33.425 1.00 74.56 86 VAL A O 1
ATOM 716 N N . HIS A 1 87 ? -22.651 -12.222 31.725 1.00 70.12 87 HIS A N 1
ATOM 717 C CA . HIS A 1 87 ? -24.070 -12.028 32.014 1.00 70.12 87 HIS A CA 1
ATOM 718 C C . HIS A 1 87 ? -24.896 -13.301 31.763 1.00 70.12 87 HIS A C 1
ATOM 720 O O . HIS A 1 87 ? -25.735 -13.654 32.582 1.00 70.12 87 HIS A O 1
ATOM 726 N N . THR A 1 88 ? -24.630 -14.038 30.680 1.00 73.69 88 THR A N 1
ATOM 727 C CA . THR A 1 88 ? -25.325 -15.306 30.371 1.00 73.69 88 THR A CA 1
ATOM 728 C C . THR A 1 88 ? -24.967 -16.482 31.280 1.00 73.69 88 THR A C 1
ATOM 730 O O . THR A 1 88 ? -25.709 -17.450 31.306 1.00 73.69 88 THR A O 1
ATOM 733 N N . LEU A 1 89 ? -23.842 -16.436 31.999 1.00 67.38 89 LEU A N 1
ATOM 734 C CA . LEU A 1 89 ? -23.443 -17.492 32.944 1.00 67.38 89 LEU A CA 1
ATOM 735 C C . LEU A 1 89 ? -23.949 -17.243 34.375 1.00 67.38 89 LEU A C 1
ATOM 737 O O . LEU A 1 89 ? -23.747 -18.080 35.250 1.00 67.38 89 LEU A O 1
ATOM 741 N N . ARG A 1 90 ? -24.542 -16.071 34.631 1.00 57.12 90 ARG A N 1
ATOM 742 C CA . ARG A 1 90 ? -25.038 -15.645 35.950 1.00 57.12 90 ARG A CA 1
ATOM 743 C C . ARG A 1 90 ? -26.568 -15.6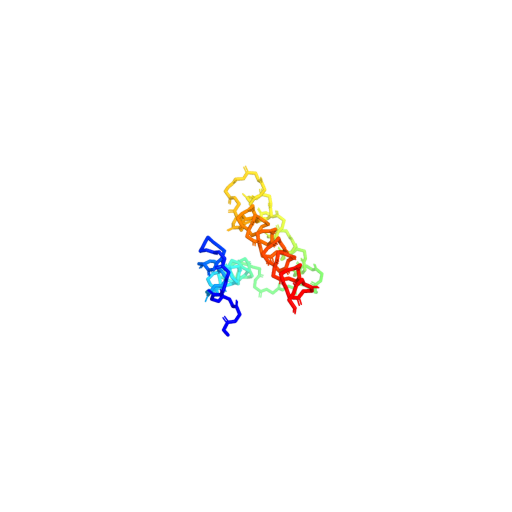20 36.058 1.00 57.12 90 ARG A C 1
ATOM 745 O O . ARG A 1 90 ? -27.067 -15.218 37.106 1.00 57.12 90 ARG A O 1
ATOM 752 N N . GLY A 1 91 ? -27.284 -16.013 35.006 1.00 47.56 91 GLY A N 1
ATOM 753 C CA . GLY A 1 91 ? -28.735 -16.230 34.996 1.00 47.56 91 GLY A CA 1
ATOM 754 C C . GLY A 1 91 ? -29.042 -17.682 34.681 1.00 47.56 91 GLY A C 1
ATOM 755 O O . GLY A 1 91 ? -30.068 -18.167 35.195 1.00 47.56 91 GLY A O 1
#

Organism: NCBI:txid392010

Sequence (91 aa):
TAVLGLPEKIRRRLRTTNGVERLNEEIRRRERVIRIFSNRESAIRLIGALLMEIDEAWTTGRRYLDMEAYWAWREQQASSAQTAKVHTLRG

InterPro domains:
  IPR001207 Transposase, mutator type [PF00872] (6-60)
  IPR001207 Transposase, mutator type [PTHR33217] (4-66)